Protein AF-A0A8H6DKQ9-F1 (afdb_monomer_lite)

pLDDT: mean 76.01, std 20.6, range [37.44, 98.38]

InterPro domains:
  IPR0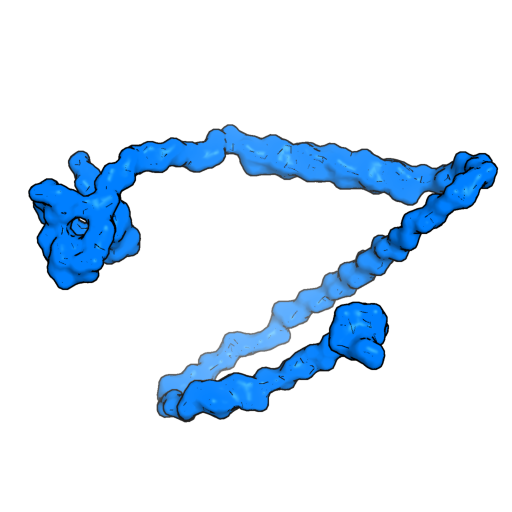01138 Zn(2)Cys(6) fungal-type DNA-binding domain [PF00172] (3-38)
  IPR001138 Zn(2)Cys(6) fungal-type DNA-binding domain [PS00463] (3-31)
  IPR001138 Zn(2)Cys(6) fungal-type DNA-binding domain [PS50048] (3-33)
  IPR001138 Zn(2)Cys(6) fungal-type DNA-binding domain [SM00066] (1-42)
  IPR001138 Zn(2)Cys(6) fungal-type DNA-binding domain [cd00067] (3-33)
  IPR036864 Zn(2)-C6 fungal-type DNA-binding domain superfamily [G3DSA:4.10.240.10] (4-63)
  IPR036864 Zn(2)-C6 fungal-type DNA-binding domain superfamily [SSF57701] (2-36)

Sequence (135 aa):
MASCERCKQRKAKCDRRLPACQRCEKAEVECEYGGRRKPGFPAGHRQMLEDKIEKLESELRAICNTPRTSTSTDQAPPQVTIEVETKSPNDQAIRSMPVGEASPTFERTRRVTERKPPTDLVVSLASLYFRHIHP

Radius of gyration: 28.18 Å; chains: 1; bounding box: 68×58×58 Å

Organism: NCBI:txid78864

Secondary structure (DSSP, 8-state):
-PPPHHHHHTT------SSS-HHHHTTT------------SPTTHHHHHHHHHHHHHHHHHHHHHS-----S-S-PPPP-------------------------HHHHHHT--PPPPPHHHHHHHHHHHHHHT--

Structure (mmCIF, N/CA/C/O backbone):
data_AF-A0A8H6DKQ9-F1
#
_entry.id   AF-A0A8H6DKQ9-F1
#
loop_
_atom_site.group_PDB
_atom_site.id
_atom_site.type_symbol
_atom_site.label_atom_id
_atom_site.label_alt_id
_atom_site.label_comp_id
_atom_site.label_asym_id
_atom_site.label_entity_id
_atom_site.label_seq_id
_atom_site.pdbx_PDB_ins_code
_atom_site.Cartn_x
_atom_site.Cartn_y
_atom_site.Cartn_z
_atom_site.occupancy
_atom_site.B_iso_or_equiv
_atom_site.auth_seq_id
_atom_site.auth_comp_id
_atom_site.auth_asym_id
_atom_site.auth_atom_id
_atom_site.pdbx_PDB_model_num
ATOM 1 N N . MET A 1 1 ? 10.550 15.782 -10.122 1.00 63.94 1 MET A N 1
ATOM 2 C CA . MET A 1 1 ? 10.512 14.842 -11.266 1.00 63.94 1 MET A CA 1
ATOM 3 C C . MET A 1 1 ? 10.706 13.416 -10.757 1.00 63.94 1 MET A C 1
ATOM 5 O O . MET A 1 1 ? 11.663 13.180 -10.026 1.00 63.94 1 MET A O 1
ATOM 9 N N . ALA A 1 2 ? 9.776 12.501 -11.046 1.00 84.81 2 ALA A N 1
ATOM 10 C CA . ALA A 1 2 ? 9.711 11.181 -10.410 1.00 84.81 2 ALA A CA 1
ATOM 11 C C . ALA A 1 2 ? 10.489 10.103 -11.191 1.00 84.81 2 ALA A C 1
ATOM 13 O O . ALA A 1 2 ? 10.486 10.083 -12.417 1.00 84.81 2 ALA A O 1
ATOM 14 N N . SER A 1 3 ? 11.170 9.209 -10.474 1.00 93.00 3 SER A N 1
ATOM 15 C CA . SER A 1 3 ? 11.683 7.944 -11.027 1.00 93.00 3 SER A CA 1
ATOM 16 C C . SER A 1 3 ? 10.538 6.930 -11.163 1.00 93.00 3 SER A C 1
ATOM 18 O O . SER A 1 3 ? 9.567 7.031 -10.413 1.00 93.00 3 SER A O 1
ATOM 20 N N . CYS A 1 4 ? 10.646 5.950 -12.067 1.00 94.31 4 CYS A N 1
ATOM 21 C CA . CYS A 1 4 ? 9.674 4.851 -12.120 1.00 94.31 4 CYS A CA 1
ATOM 22 C C . CYS A 1 4 ? 9.719 4.007 -10.835 1.00 94.31 4 CYS A C 1
ATOM 24 O O . CYS A 1 4 ? 10.710 4.031 -10.093 1.00 94.31 4 CYS A O 1
ATOM 26 N N . GLU A 1 5 ? 8.659 3.248 -10.571 1.00 93.19 5 GLU A N 1
ATOM 27 C CA . GLU A 1 5 ? 8.479 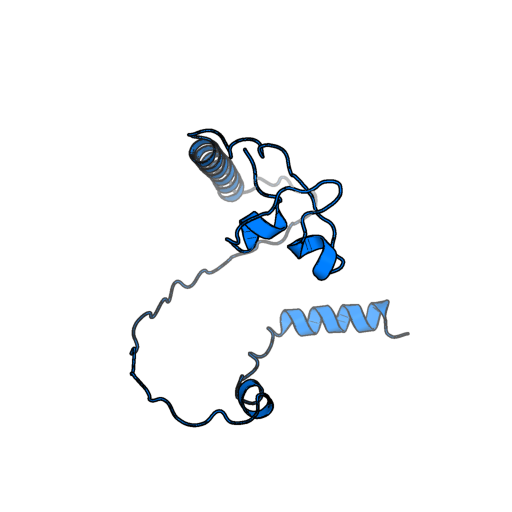2.526 -9.310 1.00 93.19 5 GLU 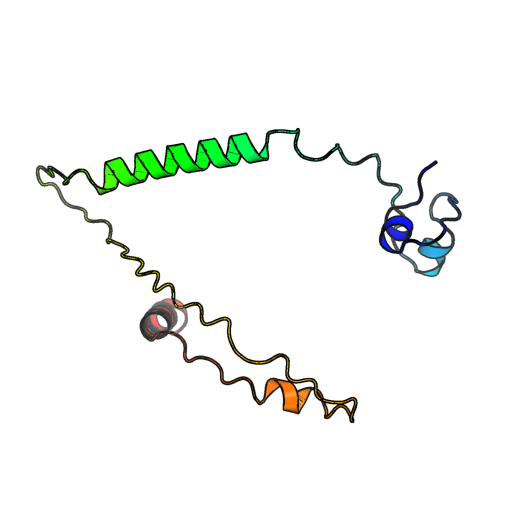A CA 1
ATOM 28 C C . GLU A 1 5 ? 9.573 1.474 -9.078 1.00 93.19 5 GLU A C 1
ATOM 30 O O . GLU A 1 5 ? 10.119 1.356 -7.980 1.00 93.19 5 GLU A O 1
ATOM 35 N N . ARG A 1 6 ? 10.006 0.794 -10.142 1.00 93.62 6 ARG A N 1
ATOM 36 C CA . ARG A 1 6 ? 11.083 -0.201 -10.075 1.00 93.62 6 ARG A CA 1
ATOM 37 C C . ARG A 1 6 ? 12.445 0.416 -9.759 1.00 93.62 6 ARG A C 1
ATOM 39 O O . ARG A 1 6 ? 13.194 -0.120 -8.942 1.00 93.62 6 ARG A O 1
ATOM 46 N N . CYS A 1 7 ? 12.766 1.567 -10.352 1.00 94.75 7 CYS A N 1
ATOM 47 C CA . CYS A 1 7 ? 13.989 2.303 -10.019 1.00 94.75 7 CYS A CA 1
ATOM 48 C C . CYS A 1 7 ? 13.948 2.865 -8.593 1.00 94.75 7 CYS A C 1
ATOM 50 O O . CYS A 1 7 ? 14.981 2.847 -7.925 1.00 94.75 7 CYS A O 1
ATOM 52 N N . LYS A 1 8 ? 12.778 3.312 -8.104 1.00 92.12 8 LYS A N 1
ATOM 53 C CA . LYS A 1 8 ? 12.610 3.722 -6.699 1.00 92.12 8 LYS A CA 1
ATOM 54 C C . LYS A 1 8 ? 12.889 2.560 -5.745 1.00 92.12 8 LYS A C 1
ATOM 56 O O . LYS A 1 8 ? 13.704 2.720 -4.843 1.00 92.12 8 LYS A O 1
ATOM 61 N N . GLN A 1 9 ? 12.274 1.395 -5.970 1.00 91.50 9 GLN A N 1
ATOM 62 C CA . GLN A 1 9 ? 12.472 0.203 -5.133 1.00 91.50 9 GLN A CA 1
ATOM 63 C C . GLN A 1 9 ? 13.939 -0.244 -5.107 1.00 91.50 9 GLN A C 1
ATOM 65 O O . GLN A 1 9 ? 14.475 -0.566 -4.052 1.00 91.50 9 GLN A O 1
ATOM 70 N N . ARG A 1 10 ? 14.618 -0.202 -6.261 1.00 93.38 10 ARG A N 1
ATOM 71 C CA . ARG A 1 10 ? 16.038 -0.569 -6.384 1.00 93.38 10 ARG A CA 1
ATOM 72 C C . ARG A 1 10 ? 17.018 0.538 -5.986 1.00 93.38 10 ARG A C 1
ATOM 74 O O . ARG A 1 10 ? 18.220 0.316 -6.075 1.00 93.38 10 ARG A O 1
ATOM 81 N N . LYS A 1 11 ? 16.533 1.725 -5.599 1.00 92.69 11 LYS A N 1
ATOM 82 C CA . LYS A 1 11 ? 17.356 2.919 -5.325 1.00 92.69 11 LYS A CA 1
ATOM 83 C C . LYS A 1 11 ? 18.348 3.244 -6.459 1.00 92.69 11 LYS A C 1
ATOM 85 O O . LYS A 1 11 ? 19.450 3.722 -6.217 1.00 92.69 11 LYS A O 1
ATOM 90 N N . ALA A 1 12 ? 17.957 2.979 -7.706 1.00 92.69 12 ALA A N 1
ATOM 91 C CA . ALA A 1 12 ? 18.792 3.184 -8.888 1.00 92.69 12 ALA A CA 1
ATOM 92 C C . ALA A 1 12 ? 18.418 4.480 -9.621 1.00 92.69 12 ALA A C 1
ATOM 94 O O . ALA A 1 12 ? 17.262 4.918 -9.597 1.00 92.69 12 ALA A O 1
ATOM 95 N N . LYS A 1 13 ? 19.384 5.071 -10.336 1.00 93.38 13 LYS A N 1
ATOM 96 C CA . LYS A 1 13 ? 19.115 6.201 -11.236 1.00 93.38 13 LYS A CA 1
ATOM 97 C C . LYS A 1 13 ? 18.143 5.756 -12.338 1.00 93.38 13 LYS A C 1
ATOM 99 O O . LYS A 1 13 ? 18.298 4.683 -12.914 1.00 93.38 13 LYS A O 1
ATOM 104 N N . CYS A 1 14 ? 17.122 6.571 -12.594 1.00 95.44 14 CYS A N 1
ATOM 105 C CA . CYS A 1 14 ? 16.125 6.329 -13.634 1.00 95.44 14 CYS A CA 1
ATOM 106 C C . CYS A 1 14 ? 16.360 7.300 -14.792 1.00 95.44 14 CYS A C 1
ATOM 108 O O . CYS A 1 14 ? 16.379 8.509 -14.563 1.00 95.44 14 CYS A O 1
ATOM 110 N N . ASP A 1 15 ? 16.474 6.775 -16.014 1.00 95.25 15 ASP A N 1
ATOM 111 C CA . ASP A 1 15 ? 16.700 7.574 -17.230 1.00 95.25 15 ASP A CA 1
ATOM 112 C C . ASP A 1 15 ? 15.419 8.202 -17.800 1.00 95.25 15 ASP A C 1
ATOM 114 O O . ASP A 1 15 ? 15.480 8.973 -18.750 1.00 95.25 15 ASP A O 1
ATOM 118 N N . ARG A 1 16 ? 14.254 7.893 -17.209 1.00 92.75 16 ARG A N 1
ATOM 119 C CA . ARG A 1 16 ? 12.964 8.574 -17.450 1.00 92.75 16 ARG A CA 1
ATOM 120 C C . ARG A 1 16 ? 12.483 8.634 -18.911 1.00 92.75 16 ARG A C 1
ATOM 122 O O . ARG A 1 16 ? 11.677 9.495 -19.242 1.00 92.75 16 ARG A O 1
ATOM 129 N N . ARG A 1 17 ? 12.949 7.722 -19.767 1.00 92.69 17 ARG A N 1
ATOM 130 C CA . ARG A 1 17 ? 12.448 7.560 -21.140 1.00 92.69 17 ARG A CA 1
ATOM 131 C C . ARG A 1 17 ? 11.032 6.963 -21.132 1.00 92.69 17 ARG A C 1
ATOM 133 O O . ARG A 1 17 ? 10.703 6.195 -20.230 1.00 92.69 17 ARG A O 1
ATOM 140 N N . LEU A 1 18 ? 10.221 7.333 -22.123 1.00 89.12 18 LEU A N 1
ATOM 141 C CA . LEU A 1 18 ? 8.878 6.792 -22.366 1.00 89.12 18 LEU A CA 1
ATOM 142 C C . LEU A 1 18 ? 8.922 5.898 -23.617 1.00 89.12 18 LEU A C 1
ATOM 144 O O . LEU A 1 18 ? 9.628 6.264 -24.558 1.00 89.12 18 LEU A O 1
ATOM 148 N N . PRO A 1 19 ? 8.200 4.762 -23.660 1.00 90.06 19 PRO A N 1
ATOM 149 C CA . PRO A 1 19 ? 7.243 4.253 -22.664 1.00 90.06 19 PRO A CA 1
ATOM 150 C C . PRO A 1 19 ? 7.887 3.583 -21.435 1.00 90.06 19 PRO A C 1
ATOM 152 O O . PRO A 1 19 ? 7.255 3.511 -20.386 1.00 90.06 19 PRO A O 1
ATOM 155 N N . ALA A 1 20 ? 9.149 3.151 -21.526 1.00 95.12 20 ALA A N 1
ATOM 156 C CA . ALA A 1 20 ? 9.888 2.521 -20.431 1.00 95.12 20 ALA A CA 1
ATOM 157 C C . ALA A 1 20 ? 11.296 3.116 -20.276 1.00 95.12 20 ALA A C 1
ATOM 159 O O . ALA A 1 20 ? 11.938 3.513 -21.249 1.00 95.12 20 ALA A O 1
ATOM 160 N N . CYS A 1 21 ? 11.820 3.156 -19.045 1.00 95.94 21 CYS A N 1
ATOM 161 C CA . CYS A 1 21 ? 13.206 3.568 -18.830 1.00 95.94 21 CYS A CA 1
ATOM 162 C C . CYS A 1 21 ? 14.180 2.474 -19.294 1.00 95.94 21 CYS A C 1
ATOM 164 O O . CYS A 1 21 ? 13.876 1.288 -19.180 1.00 95.94 21 CYS A O 1
ATOM 166 N N . GLN A 1 22 ? 15.391 2.857 -19.715 1.00 96.25 22 GLN A N 1
ATOM 167 C CA . GLN A 1 22 ? 16.378 1.941 -20.309 1.00 96.25 22 GLN A CA 1
ATOM 168 C C . GLN A 1 22 ? 16.666 0.699 -19.445 1.00 96.25 22 GLN A C 1
ATOM 170 O O . GLN A 1 22 ? 16.936 -0.385 -19.952 1.00 96.25 22 GLN A O 1
ATOM 175 N N . ARG A 1 23 ? 16.630 0.836 -18.115 1.00 95.12 23 ARG A N 1
ATOM 176 C CA . ARG A 1 23 ? 16.863 -0.284 -17.194 1.00 95.12 23 ARG A CA 1
ATOM 177 C C . ARG A 1 23 ? 15.664 -1.226 -17.069 1.00 95.12 23 ARG A C 1
ATOM 179 O O . ARG A 1 23 ? 15.882 -2.407 -16.822 1.00 95.12 23 ARG A O 1
ATOM 186 N N . CYS A 1 24 ? 14.438 -0.720 -17.196 1.00 96.12 24 CYS A N 1
ATOM 187 C CA . CYS A 1 24 ? 13.242 -1.567 -17.227 1.00 96.12 24 CYS A CA 1
ATOM 188 C C . CYS A 1 24 ? 13.091 -2.237 -18.596 1.00 96.12 24 CYS A C 1
ATOM 190 O O . CYS A 1 24 ? 12.806 -3.424 -18.641 1.00 96.12 24 CYS A O 1
ATOM 192 N N . GLU A 1 25 ? 13.410 -1.519 -19.675 1.00 96.19 25 GLU A N 1
ATOM 193 C CA . GLU A 1 25 ? 13.456 -2.045 -21.043 1.00 96.19 25 GLU A CA 1
ATOM 194 C C . GLU A 1 25 ? 14.461 -3.198 -21.177 1.00 96.19 25 GLU A C 1
ATOM 196 O O . GLU A 1 25 ? 14.086 -4.295 -21.564 1.00 96.19 25 GLU A O 1
ATOM 201 N N . LYS A 1 26 ? 15.714 -3.012 -20.731 1.00 95.75 26 LYS A N 1
ATOM 202 C CA . LYS A 1 26 ? 16.737 -4.082 -20.716 1.00 95.75 26 LYS A CA 1
ATOM 203 C C . LYS A 1 26 ? 16.384 -5.285 -19.846 1.00 95.75 26 LYS A C 1
ATOM 205 O O . LYS A 1 26 ? 17.008 -6.330 -19.974 1.00 95.75 26 LYS A O 1
ATOM 210 N N . ALA A 1 27 ? 15.498 -5.090 -18.878 1.00 94.75 27 ALA A N 1
ATOM 211 C CA . ALA A 1 27 ? 15.048 -6.149 -17.993 1.00 94.75 27 ALA A CA 1
ATOM 212 C C . ALA A 1 27 ? 13.721 -6.761 -18.460 1.00 94.75 27 ALA A C 1
ATOM 214 O O . ALA A 1 27 ? 13.229 -7.630 -17.751 1.00 94.75 27 ALA A O 1
ATOM 215 N N . GLU A 1 28 ? 13.159 -6.294 -19.583 1.00 94.31 28 GLU A N 1
ATOM 216 C CA . GLU A 1 28 ? 11.896 -6.757 -20.173 1.00 94.31 28 GLU A CA 1
ATOM 217 C C . GLU A 1 28 ? 10.752 -6.821 -19.147 1.00 94.31 28 GLU A C 1
ATOM 219 O O . GLU A 1 28 ? 10.002 -7.787 -19.046 1.00 94.31 28 GLU A O 1
ATOM 224 N N . VAL A 1 29 ? 10.646 -5.774 -18.325 1.00 94.31 29 VAL A N 1
ATOM 225 C CA . VAL A 1 29 ? 9.656 -5.665 -17.244 1.00 94.31 29 VAL A CA 1
ATOM 226 C C . VAL A 1 29 ? 8.847 -4.389 -17.359 1.00 94.31 29 VAL A C 1
ATOM 228 O O . VAL A 1 29 ? 9.347 -3.351 -17.797 1.00 94.31 29 VAL A O 1
ATOM 231 N N . GLU A 1 30 ? 7.622 -4.462 -16.847 1.00 93.31 30 GLU A N 1
ATOM 232 C CA . GLU A 1 30 ? 6.695 -3.339 -16.765 1.00 93.31 30 GLU A CA 1
ATOM 233 C C . GLU A 1 30 ? 7.334 -2.121 -16.074 1.00 93.31 30 GLU A C 1
ATOM 235 O O . GLU A 1 30 ? 7.894 -2.212 -14.971 1.00 93.31 30 GLU A O 1
ATOM 240 N N . CYS A 1 31 ? 7.258 -0.964 -16.735 1.00 95.00 31 CYS A N 1
ATOM 241 C CA . CYS A 1 31 ? 7.856 0.282 -16.269 1.00 95.00 31 CYS A CA 1
ATOM 242 C C . CYS A 1 31 ? 6.777 1.276 -15.842 1.00 95.00 31 CYS A C 1
ATOM 244 O O . CYS A 1 31 ? 6.469 2.235 -16.545 1.00 95.00 31 CYS A O 1
ATOM 246 N N . GLU A 1 32 ? 6.256 1.099 -14.633 1.00 93.00 32 GLU A N 1
ATOM 247 C CA . GLU A 1 32 ? 5.211 1.979 -14.120 1.00 93.00 32 GLU A CA 1
ATOM 248 C C . GLU A 1 32 ? 5.790 3.260 -13.496 1.00 93.00 32 GLU A C 1
ATOM 250 O O . GLU A 1 32 ? 6.622 3.235 -12.577 1.00 93.00 32 GLU A O 1
ATOM 255 N N . TYR A 1 33 ? 5.306 4.411 -13.957 1.00 91.62 33 TYR A N 1
ATOM 256 C CA . TYR A 1 33 ? 5.478 5.690 -13.273 1.00 91.62 33 TYR A CA 1
ATOM 257 C C . TYR A 1 33 ? 4.276 5.926 -12.357 1.00 91.62 33 TYR A C 1
ATOM 259 O O . TYR A 1 33 ? 3.346 6.646 -12.705 1.00 91.62 33 TYR A O 1
ATOM 267 N N . GLY A 1 34 ? 4.295 5.304 -11.176 1.00 84.12 34 GLY A N 1
ATOM 268 C CA . GLY A 1 34 ? 3.220 5.462 -10.200 1.00 84.12 34 GLY A CA 1
ATOM 269 C C . GLY A 1 34 ? 3.037 6.924 -9.774 1.00 84.12 34 GLY A C 1
ATOM 270 O O . GLY A 1 34 ? 4.012 7.635 -9.491 1.00 84.12 34 GLY A O 1
ATOM 271 N N . GLY A 1 35 ? 1.776 7.362 -9.694 1.00 77.12 35 GLY A N 1
ATOM 272 C CA . GLY A 1 35 ? 1.405 8.640 -9.086 1.00 77.12 35 GLY A CA 1
ATOM 273 C C . GLY A 1 35 ? 1.837 8.718 -7.618 1.00 77.12 35 GLY A C 1
ATOM 274 O O . GLY A 1 35 ? 2.221 7.716 -7.007 1.00 77.12 35 GLY A O 1
ATOM 275 N N . ARG A 1 36 ? 1.785 9.915 -7.012 1.00 72.50 36 ARG A N 1
ATOM 276 C CA . ARG A 1 36 ? 1.969 10.031 -5.556 1.00 72.50 36 ARG A CA 1
ATOM 277 C C . ARG A 1 36 ? 0.961 9.098 -4.883 1.00 72.50 36 ARG A C 1
ATOM 279 O O . ARG A 1 36 ? -0.242 9.332 -4.969 1.00 72.50 36 ARG A O 1
ATOM 286 N N . ARG A 1 37 ? 1.453 8.049 -4.215 1.00 71.62 37 ARG A N 1
ATOM 287 C CA . ARG A 1 37 ? 0.630 7.267 -3.290 1.00 71.62 37 ARG A CA 1
ATOM 288 C C . ARG A 1 37 ? 0.031 8.261 -2.298 1.00 71.62 37 ARG A C 1
ATOM 290 O O . ARG A 1 37 ? 0.72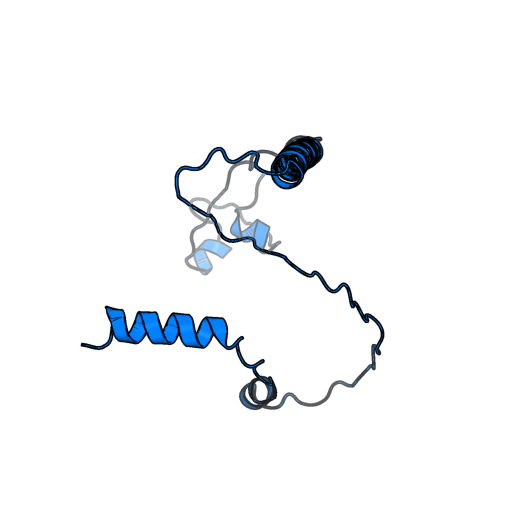8 9.193 -1.879 1.00 71.62 37 ARG A O 1
ATOM 297 N N . LYS A 1 38 ? -1.258 8.099 -1.984 1.00 75.50 38 LYS A N 1
ATOM 298 C CA . LYS A 1 38 ? -1.894 8.909 -0.944 1.00 75.50 38 LYS A CA 1
ATOM 299 C C . LYS A 1 38 ? -0.991 8.836 0.296 1.00 75.50 38 LYS A C 1
ATOM 301 O O . LYS A 1 38 ? -0.512 7.738 0.598 1.00 75.50 38 LYS A O 1
ATOM 306 N N . PRO A 1 39 ? -0.688 9.976 0.946 1.00 77.88 39 PRO A N 1
ATOM 307 C CA . PRO A 1 39 ? -0.017 9.971 2.239 1.00 77.88 39 PRO A CA 1
ATOM 308 C C . PRO A 1 39 ? -0.679 8.919 3.127 1.00 77.88 39 PRO A C 1
ATOM 310 O O . PRO A 1 39 ? -1.881 8.684 2.981 1.00 77.88 39 PRO A O 1
ATOM 313 N N . GLY A 1 40 ? 0.110 8.243 3.964 1.00 80.31 40 GLY A N 1
ATOM 314 C CA . GLY A 1 40 ? -0.398 7.190 4.840 1.00 80.31 40 GLY A CA 1
ATOM 315 C C . GLY A 1 40 ? -1.555 7.663 5.724 1.00 80.31 40 GLY A C 1
ATOM 316 O O . GLY A 1 40 ? -2.013 8.803 5.643 1.00 80.31 40 GLY A O 1
ATOM 317 N N . PHE A 1 41 ? -2.032 6.775 6.590 1.00 83.06 41 PHE A N 1
ATOM 318 C CA . PHE A 1 41 ? -3.113 7.117 7.506 1.00 83.06 41 PHE A CA 1
ATOM 319 C C . PHE A 1 41 ? -2.837 8.434 8.258 1.00 83.06 41 PHE A C 1
ATOM 321 O O . PHE A 1 41 ? -1.684 8.699 8.617 1.00 83.06 41 PHE A O 1
ATOM 328 N N . PRO A 1 42 ? -3.868 9.273 8.468 1.00 85.56 42 PRO A N 1
ATOM 329 C CA . PRO A 1 42 ? -3.700 10.571 9.106 1.00 85.56 42 PRO A CA 1
ATOM 330 C C . PRO A 1 42 ? -3.102 10.423 10.507 1.00 85.56 42 PRO A C 1
ATOM 332 O O . PRO A 1 42 ? -3.289 9.401 11.176 1.00 85.56 42 PRO A O 1
ATOM 335 N N . ALA A 1 43 ? -2.392 11.460 10.960 1.00 84.69 43 ALA A N 1
ATOM 336 C CA . ALA A 1 43 ? -1.924 11.535 12.339 1.00 84.69 43 ALA A CA 1
ATOM 337 C C . ALA A 1 43 ? -3.115 11.301 13.290 1.00 84.69 43 ALA A C 1
ATOM 339 O O . ALA A 1 43 ? -4.172 11.902 13.113 1.00 84.69 43 ALA A O 1
ATOM 340 N N . GLY A 1 44 ? -2.967 10.375 14.241 1.00 90.06 44 GLY A N 1
ATOM 341 C CA . GLY A 1 44 ? -4.041 9.974 15.160 1.00 90.06 44 GLY A CA 1
ATOM 342 C C . GLY A 1 44 ? -4.891 8.777 14.713 1.00 90.06 44 GLY A C 1
ATOM 343 O O . GLY A 1 44 ? -5.617 8.230 15.534 1.00 90.06 44 GLY A O 1
ATOM 344 N N . HIS A 1 45 ? -4.765 8.280 13.473 1.00 93.75 45 HIS A N 1
ATOM 345 C CA . HIS A 1 45 ? -5.497 7.074 13.054 1.00 93.75 45 HIS A CA 1
ATOM 346 C C . HIS A 1 45 ? -5.148 5.850 13.910 1.00 93.75 45 HIS A C 1
ATOM 348 O O . HIS A 1 45 ? -6.024 5.060 14.238 1.00 93.75 45 HIS A O 1
ATOM 354 N N . ARG A 1 46 ? -3.880 5.725 14.323 1.00 94.38 46 ARG A N 1
ATOM 355 C CA . ARG A 1 46 ? -3.449 4.678 15.259 1.00 94.38 46 ARG A CA 1
ATOM 356 C C . ARG A 1 46 ? -4.189 4.783 16.594 1.00 94.38 46 ARG A C 1
ATOM 358 O O . ARG A 1 46 ? -4.739 3.791 17.042 1.00 94.38 46 ARG A O 1
ATOM 365 N N . GLN A 1 47 ? -4.249 5.982 17.166 1.00 96.25 47 GLN A N 1
ATOM 366 C CA . GLN A 1 47 ? -4.913 6.221 18.445 1.00 96.25 47 GLN A CA 1
ATOM 367 C C . GLN A 1 47 ? -6.415 5.931 18.360 1.00 96.25 47 GLN A C 1
ATOM 369 O O . GLN A 1 47 ? -6.955 5.239 19.205 1.00 96.25 47 GLN A O 1
ATOM 374 N N . MET A 1 48 ? -7.074 6.342 17.273 1.00 96.38 48 MET A N 1
ATOM 375 C CA . MET A 1 48 ? -8.478 5.995 17.029 1.00 96.38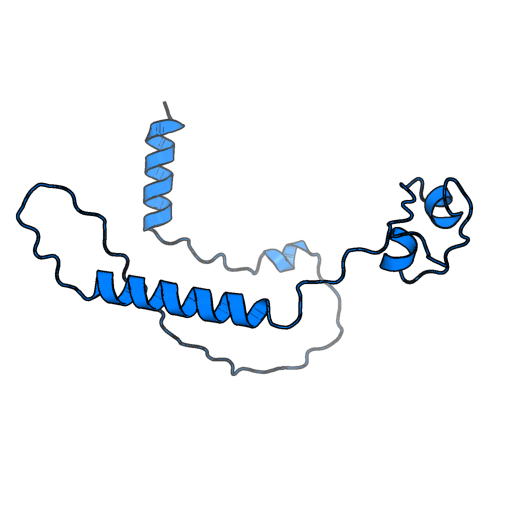 48 MET A CA 1
ATOM 376 C C . MET A 1 48 ? -8.710 4.475 16.995 1.00 96.38 48 MET A C 1
ATOM 378 O O . MET A 1 48 ? -9.746 3.995 17.456 1.00 96.38 48 MET A O 1
ATOM 382 N N . LEU A 1 49 ? -7.778 3.717 16.409 1.00 96.81 49 LEU A N 1
ATOM 383 C CA . LEU A 1 49 ? -7.855 2.257 16.395 1.00 96.81 49 LEU A CA 1
ATOM 384 C C . LEU A 1 49 ? -7.625 1.676 17.793 1.00 96.81 49 LEU A C 1
ATOM 386 O O . LEU A 1 49 ? -8.382 0.797 18.188 1.00 96.81 49 LEU A O 1
ATOM 390 N N . GLU A 1 50 ? -6.641 2.185 18.536 1.00 97.50 50 GLU A N 1
ATOM 391 C CA . GLU A 1 50 ? -6.362 1.805 19.930 1.00 97.50 50 GLU A CA 1
ATOM 392 C C . GLU A 1 50 ? -7.595 2.047 20.824 1.00 97.50 50 GLU A C 1
ATOM 394 O O . GLU A 1 50 ? -8.077 1.110 21.457 1.00 97.50 50 GLU A O 1
ATOM 399 N N . ASP A 1 51 ? -8.200 3.238 20.764 1.00 97.69 51 ASP A N 1
ATOM 400 C CA . ASP A 1 51 ? -9.411 3.594 21.519 1.00 97.69 51 ASP A CA 1
ATOM 401 C C . ASP A 1 51 ? -10.598 2.684 21.167 1.00 97.69 51 ASP A C 1
ATOM 403 O O . ASP A 1 51 ? -11.414 2.310 22.014 1.00 97.69 51 ASP A O 1
ATOM 407 N N . LYS A 1 52 ? -10.739 2.340 19.880 1.00 97.69 52 LYS A N 1
ATOM 408 C CA . LYS A 1 52 ? -11.811 1.454 19.417 1.00 97.69 52 LYS A CA 1
ATOM 409 C C . LYS A 1 52 ? -11.610 0.031 19.928 1.00 97.69 52 LYS A C 1
ATOM 411 O O . LYS A 1 52 ? -12.589 -0.606 20.308 1.00 97.69 52 LYS A O 1
ATOM 416 N N . ILE A 1 53 ? -10.372 -0.458 19.919 1.00 98.38 53 ILE A N 1
ATOM 417 C CA . ILE A 1 53 ? -10.024 -1.773 20.458 1.00 98.38 53 ILE A CA 1
ATOM 418 C C . ILE A 1 53 ? -10.357 -1.812 21.950 1.00 98.38 53 ILE A C 1
ATOM 420 O O . ILE A 1 53 ? -11.100 -2.692 22.372 1.00 98.38 53 ILE A O 1
ATOM 424 N N . GLU A 1 54 ? -9.917 -0.819 22.722 1.00 98.12 54 GLU A N 1
ATOM 425 C CA . GLU A 1 54 ? -10.158 -0.760 24.166 1.00 98.12 54 GLU A CA 1
ATOM 426 C C . GLU A 1 54 ? -11.653 -0.807 24.517 1.00 98.12 54 GLU A C 1
ATOM 428 O O . GLU A 1 54 ? -12.071 -1.590 25.377 1.00 98.12 54 GLU A O 1
ATOM 433 N N . LYS A 1 55 ? -12.478 -0.017 23.815 1.00 97.75 55 LYS A N 1
ATOM 434 C CA . LYS A 1 55 ? -13.938 -0.023 23.998 1.00 97.75 55 LYS A CA 1
ATOM 435 C C . LYS A 1 55 ? -14.534 -1.402 23.750 1.00 97.75 55 LYS A C 1
ATOM 437 O O . LYS A 1 55 ? -15.232 -1.924 24.617 1.00 97.75 55 LYS A O 1
ATOM 442 N N . LEU A 1 56 ? -14.224 -2.001 22.602 1.00 97.62 56 LEU A N 1
ATOM 443 C CA . LEU A 1 56 ? -14.764 -3.308 22.224 1.00 97.62 56 LEU A CA 1
ATOM 444 C C . LEU A 1 56 ? -14.339 -4.396 23.210 1.00 97.62 56 LEU A C 1
ATOM 446 O O . LEU A 1 56 ? -15.150 -5.225 23.613 1.00 97.62 56 LEU A O 1
ATOM 450 N N . GLU A 1 57 ? -13.085 -4.378 23.648 1.00 97.12 57 GLU A N 1
ATOM 451 C CA . GLU A 1 57 ? -12.622 -5.318 24.658 1.00 97.12 57 GLU A CA 1
ATOM 452 C C . GLU A 1 57 ? -13.324 -5.116 26.007 1.00 97.12 57 GLU A C 1
ATOM 454 O O . GLU A 1 57 ? -13.613 -6.092 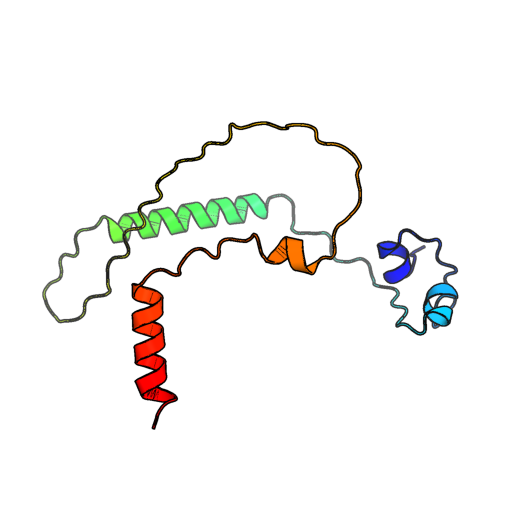26.697 1.00 97.12 57 GLU A O 1
ATOM 459 N N . SER A 1 58 ? -13.621 -3.872 26.399 1.00 95.94 58 SER A N 1
ATOM 460 C CA . SER A 1 58 ? -14.362 -3.592 27.634 1.00 95.94 58 SER A CA 1
ATOM 461 C C . SER A 1 58 ? -15.790 -4.141 27.590 1.00 95.94 58 SER A C 1
ATOM 463 O O . SER A 1 58 ? -16.238 -4.759 28.556 1.00 95.94 58 SER A O 1
ATOM 465 N N . GLU A 1 59 ? -16.467 -3.995 26.449 1.00 95.56 59 GLU A N 1
ATOM 466 C CA . GLU A 1 59 ? -17.821 -4.505 26.227 1.00 95.56 59 GLU A CA 1
ATOM 467 C C . GLU A 1 59 ? -17.839 -6.036 26.272 1.00 95.56 59 GLU A C 1
ATOM 469 O O . GLU A 1 59 ? -18.661 -6.632 26.968 1.00 95.56 59 GLU A O 1
ATOM 474 N N . LEU A 1 60 ? -16.878 -6.684 25.606 1.00 95.06 60 LEU A N 1
ATOM 475 C CA . LEU A 1 60 ? -16.719 -8.137 25.649 1.00 95.06 60 LEU A CA 1
ATOM 476 C C . LEU A 1 60 ? -16.437 -8.639 27.068 1.00 95.06 60 LEU A C 1
ATOM 478 O O . LEU A 1 60 ? -17.054 -9.610 27.505 1.00 95.06 60 LEU A O 1
ATOM 482 N N . ARG A 1 61 ? -15.555 -7.966 27.818 1.00 93.25 61 ARG A N 1
ATOM 483 C CA . ARG A 1 61 ? -15.289 -8.296 29.227 1.00 93.25 61 ARG A CA 1
ATOM 484 C C . ARG A 1 61 ? -16.550 -8.174 30.080 1.00 93.25 61 ARG A C 1
ATOM 486 O O . ARG A 1 61 ? -16.794 -9.045 30.909 1.00 93.25 61 ARG A O 1
ATOM 493 N N . ALA A 1 62 ? -17.364 -7.141 29.868 1.00 90.69 62 ALA A N 1
ATOM 494 C CA . ALA A 1 62 ? -18.619 -6.966 30.593 1.00 90.69 62 ALA A CA 1
ATOM 495 C C . ALA A 1 62 ? -19.607 -8.106 30.302 1.00 90.69 62 ALA A C 1
ATOM 497 O O . ALA A 1 62 ? -20.135 -8.700 31.237 1.00 90.69 62 ALA A O 1
ATOM 498 N N . ILE A 1 63 ? -19.793 -8.473 29.030 1.00 90.31 63 ILE A N 1
ATOM 499 C CA . ILE A 1 63 ? -20.692 -9.566 28.623 1.00 90.31 63 ILE A CA 1
ATOM 500 C C . ILE A 1 63 ? -20.215 -10.916 29.182 1.00 90.31 63 ILE A C 1
ATOM 502 O O . ILE A 1 63 ? -21.019 -11.702 29.682 1.00 90.31 63 ILE A O 1
ATOM 506 N N . CYS A 1 64 ? -18.909 -11.185 29.144 1.00 84.56 64 CYS A N 1
ATOM 507 C CA . CYS A 1 64 ? -18.344 -12.422 29.684 1.00 84.56 64 CYS A CA 1
ATOM 508 C C . CYS A 1 64 ? -18.427 -12.501 31.218 1.00 84.56 64 CYS A C 1
ATOM 510 O O . CYS A 1 64 ? -18.593 -13.594 31.756 1.00 84.56 64 CYS A O 1
ATOM 512 N N . ASN A 1 65 ? -18.333 -11.365 31.918 1.00 77.56 65 ASN A N 1
ATOM 513 C CA . ASN A 1 65 ? -18.384 -11.308 33.381 1.00 77.56 65 ASN A CA 1
ATOM 514 C C . ASN A 1 65 ? -19.812 -11.261 33.943 1.00 77.56 65 ASN A C 1
ATOM 516 O O . ASN A 1 65 ? -19.994 -11.500 35.137 1.00 77.56 65 ASN A O 1
ATOM 520 N N . THR A 1 66 ? -20.832 -10.970 33.128 1.00 73.69 66 THR A N 1
ATOM 521 C CA . THR A 1 66 ? -22.221 -11.143 33.566 1.00 73.69 66 THR A CA 1
ATOM 522 C C . THR A 1 66 ? -22.552 -12.635 33.623 1.00 73.69 66 THR A C 1
ATOM 524 O O . THR A 1 66 ? -22.495 -13.304 32.586 1.00 73.69 66 THR A O 1
ATOM 527 N N . PRO A 1 67 ? -22.907 -13.198 34.795 1.00 60.06 67 PRO A N 1
ATOM 528 C CA . PRO A 1 67 ? -23.431 -14.550 34.839 1.00 60.06 67 PRO A CA 1
ATOM 529 C C . PRO A 1 67 ? -24.700 -14.559 33.995 1.00 60.06 67 PRO A C 1
ATOM 531 O O . PRO A 1 67 ? -25.632 -13.796 34.250 1.00 60.06 67 PRO A O 1
ATOM 534 N N . ARG A 1 68 ? -24.716 -15.402 32.961 1.00 59.56 68 ARG A N 1
ATOM 535 C CA . ARG A 1 68 ? -25.914 -15.683 32.177 1.00 59.56 68 ARG A CA 1
ATOM 536 C C . ARG A 1 68 ? -27.029 -16.067 33.151 1.00 59.56 68 ARG A C 1
ATOM 538 O O . ARG A 1 68 ? -27.064 -17.199 33.622 1.00 59.56 68 ARG A O 1
ATOM 545 N N . THR A 1 69 ? -27.967 -15.168 33.433 1.00 53.66 69 THR A N 1
ATOM 546 C CA . THR A 1 69 ? -29.307 -15.547 33.887 1.00 53.66 69 THR A CA 1
ATOM 547 C C . THR A 1 69 ? -30.045 -16.104 32.677 1.00 53.66 69 THR A C 1
ATOM 549 O O . THR A 1 69 ? -30.960 -15.509 32.118 1.00 53.66 69 THR A O 1
ATOM 552 N N . SER A 1 70 ? -29.588 -17.272 32.232 1.00 54.16 70 SER A N 1
ATOM 553 C CA . SER A 1 70 ? -30.328 -18.148 31.345 1.00 54.16 70 SER A CA 1
ATOM 554 C C . SER A 1 70 ? -31.556 -18.637 32.106 1.00 54.16 70 SER A C 1
ATOM 556 O O . SER A 1 70 ? -31.485 -19.586 32.883 1.00 54.16 70 SER A O 1
ATOM 558 N N . THR A 1 71 ? -32.690 -17.982 31.874 1.00 45.81 71 THR A N 1
ATOM 559 C CA . THR A 1 71 ? -33.939 -18.729 31.765 1.00 45.81 71 THR A CA 1
ATOM 560 C C . THR A 1 71 ? -33.754 -19.693 30.595 1.00 45.81 71 THR A C 1
ATOM 562 O O . THR A 1 71 ? -33.376 -19.301 29.492 1.00 45.81 71 THR A O 1
ATOM 565 N N . SER A 1 72 ? -33.870 -20.983 30.889 1.00 49.59 72 SER A N 1
ATOM 566 C CA . SER A 1 72 ? -33.601 -22.078 29.969 1.00 49.59 72 SER A CA 1
ATOM 567 C C . SER A 1 72 ? -34.431 -21.970 28.693 1.00 49.59 72 SER A C 1
ATOM 569 O O . SER A 1 72 ? -35.652 -22.070 28.738 1.00 49.59 72 SER A O 1
ATOM 571 N N . THR A 1 73 ? -33.766 -21.868 27.547 1.00 45.84 73 THR A N 1
ATOM 572 C CA . THR A 1 73 ? -34.046 -22.718 26.382 1.00 45.84 73 THR A CA 1
ATOM 573 C C . THR A 1 73 ? -32.724 -22.895 25.621 1.00 45.84 73 THR A C 1
ATOM 575 O O . THR A 1 73 ? -32.041 -21.919 25.325 1.00 45.84 73 THR A O 1
ATOM 578 N N . ASP A 1 74 ? -32.333 -24.154 25.428 1.00 50.44 74 ASP A N 1
ATOM 579 C CA . ASP A 1 74 ? -31.126 -24.695 24.785 1.00 50.44 74 ASP A CA 1
ATOM 580 C C . ASP A 1 74 ? -30.387 -23.826 23.743 1.00 50.44 74 ASP A C 1
ATOM 582 O O . ASP A 1 74 ? -30.913 -23.567 22.665 1.00 50.44 74 ASP A O 1
ATOM 586 N N . GLN A 1 75 ? -29.111 -23.502 24.017 1.00 43.47 75 GLN A N 1
ATOM 587 C CA . GLN A 1 75 ? -27.938 -23.826 23.172 1.00 43.47 75 GLN A CA 1
ATOM 588 C C . GLN A 1 75 ? -26.662 -23.147 23.703 1.00 43.47 75 GLN A C 1
ATOM 590 O O . GLN A 1 75 ? -26.564 -21.925 23.814 1.00 43.47 75 GLN A O 1
ATOM 595 N N . ALA A 1 76 ? -25.661 -23.961 24.037 1.00 38.75 76 ALA A N 1
ATOM 596 C CA . ALA A 1 76 ? -24.374 -23.536 24.576 1.00 38.75 76 ALA A CA 1
ATOM 597 C C . ALA A 1 76 ? -23.348 -23.226 23.463 1.00 38.75 76 ALA A C 1
ATOM 599 O O . ALA A 1 76 ? -23.126 -24.076 22.602 1.00 38.75 76 ALA A O 1
ATOM 600 N N . PRO A 1 77 ? -22.639 -22.082 23.511 1.00 44.12 77 PRO A N 1
ATOM 601 C CA . PRO A 1 77 ? -21.348 -21.914 22.851 1.00 44.12 77 PRO A CA 1
ATOM 602 C C . PRO A 1 77 ? -20.186 -22.267 23.810 1.00 44.12 77 PRO A C 1
ATOM 604 O O . PRO A 1 77 ? -20.243 -21.896 24.991 1.00 44.12 77 PRO A O 1
ATOM 607 N N . PRO A 1 78 ? -19.135 -22.968 23.334 1.00 44.78 78 PRO A N 1
ATOM 608 C CA . PRO A 1 78 ? -18.033 -23.451 24.165 1.00 44.78 78 PRO A CA 1
ATOM 609 C C . PRO A 1 78 ? -17.114 -22.311 24.626 1.00 44.78 78 PRO A C 1
ATOM 611 O O . PRO A 1 78 ? -16.742 -21.426 23.857 1.00 44.78 78 PRO A O 1
ATOM 614 N N . GLN A 1 79 ? -16.757 -22.356 25.909 1.00 41.22 79 GLN A N 1
ATOM 615 C CA . GLN A 1 79 ? -15.845 -21.439 26.592 1.00 41.22 79 GLN A CA 1
ATOM 616 C C . GLN A 1 79 ? -14.403 -21.722 26.144 1.00 41.22 79 GLN A C 1
ATOM 618 O O . GLN A 1 79 ? -13.924 -22.845 26.288 1.00 41.22 79 GLN A O 1
ATOM 623 N N . VAL A 1 80 ? -13.711 -20.711 25.617 1.00 39.97 80 VAL A N 1
ATOM 624 C CA . VAL A 1 80 ? -12.278 -20.771 25.294 1.00 39.97 80 VAL A CA 1
ATOM 625 C C . VAL A 1 80 ? -11.517 -20.058 26.410 1.00 39.97 80 VAL A C 1
ATOM 627 O O . VAL A 1 80 ? -11.482 -18.832 26.461 1.00 39.97 80 VAL A O 1
ATOM 630 N N . THR A 1 81 ? -10.914 -20.819 27.320 1.00 38.41 81 THR A N 1
ATOM 631 C CA . THR A 1 81 ? -9.936 -20.313 28.291 1.00 38.41 81 THR A CA 1
ATOM 632 C C . THR A 1 81 ? -8.554 -20.349 27.650 1.00 38.41 81 THR A C 1
ATOM 634 O O . THR A 1 81 ? -7.996 -21.424 27.437 1.00 38.41 81 THR A O 1
ATOM 637 N N . ILE A 1 82 ? -8.004 -19.183 27.306 1.00 51.81 82 ILE A N 1
ATOM 638 C CA . ILE A 1 82 ? -6.612 -19.066 26.861 1.00 51.81 82 ILE A CA 1
ATOM 639 C C . ILE A 1 82 ? -5.757 -18.775 28.095 1.00 51.81 82 ILE A C 1
ATOM 641 O O . ILE A 1 82 ? -5.715 -17.646 28.581 1.00 51.81 82 ILE A O 1
ATOM 645 N N . GLU A 1 83 ? -5.067 -19.798 28.593 1.00 40.09 83 GLU A N 1
ATOM 646 C CA . GLU A 1 83 ? -3.954 -19.636 29.526 1.00 40.09 83 GLU A CA 1
ATOM 647 C C . GLU A 1 83 ? -2.740 -19.128 28.736 1.00 40.09 83 GLU A C 1
ATOM 649 O O . GLU A 1 83 ? -2.038 -19.882 28.063 1.00 40.09 83 GLU A O 1
ATOM 654 N N . VAL A 1 84 ? -2.509 -17.813 28.762 1.00 46.34 84 VAL A N 1
ATOM 655 C CA . VAL A 1 84 ? -1.258 -17.231 28.264 1.00 46.34 84 VAL A CA 1
ATOM 656 C C . VAL A 1 84 ? -0.233 -17.336 29.383 1.00 46.34 84 VAL A C 1
ATOM 658 O O . VAL A 1 84 ? -0.087 -16.438 30.210 1.00 46.34 84 VAL A O 1
ATOM 661 N N . GLU A 1 85 ? 0.484 -18.456 29.417 1.00 40.06 85 GLU A N 1
ATOM 662 C CA . GLU A 1 85 ? 1.649 -18.602 30.277 1.00 40.06 85 GLU A CA 1
ATOM 663 C C . GLU A 1 85 ? 2.793 -17.763 29.696 1.00 40.06 85 GLU A C 1
ATOM 665 O O . GLU A 1 85 ? 3.559 -18.172 28.820 1.00 40.06 85 GLU A O 1
ATOM 670 N N . THR A 1 86 ? 2.869 -16.525 30.182 1.00 50.78 86 THR A N 1
ATOM 671 C CA . THR A 1 86 ? 3.978 -15.597 29.990 1.00 50.78 86 THR A CA 1
ATOM 672 C C . THR A 1 86 ? 5.224 -16.160 30.660 1.00 50.78 86 THR A C 1
ATOM 674 O O . THR A 1 86 ? 5.579 -15.799 31.780 1.00 50.78 86 THR A O 1
ATOM 677 N N . LYS A 1 87 ? 5.921 -17.050 29.965 1.00 41.69 87 LYS A N 1
ATOM 678 C CA . LYS A 1 87 ? 7.320 -17.350 30.250 1.00 41.69 87 LYS A CA 1
ATOM 679 C C . LYS A 1 87 ? 8.101 -16.949 29.019 1.00 41.69 87 LYS A C 1
ATOM 681 O O . LYS A 1 87 ? 8.260 -17.716 28.078 1.00 41.69 87 LYS A O 1
ATOM 686 N N . SER A 1 88 ? 8.525 -15.692 29.037 1.00 47.00 88 SER A N 1
ATOM 687 C CA . SER A 1 88 ? 9.669 -15.217 28.275 1.00 47.00 88 SER A CA 1
ATOM 688 C C . SER A 1 88 ? 10.914 -15.522 29.103 1.00 47.00 88 SER A C 1
ATOM 690 O O . SER A 1 88 ? 11.087 -14.920 30.162 1.00 47.00 88 SER A O 1
ATOM 692 N N . PRO A 1 89 ? 11.793 -16.429 28.657 1.00 46.50 89 PRO A N 1
ATOM 693 C CA . PRO A 1 89 ? 13.191 -16.398 29.017 1.00 46.50 89 PRO A CA 1
ATOM 694 C C . PRO A 1 89 ? 13.942 -15.896 27.786 1.00 46.50 89 PRO A C 1
ATOM 696 O O . PRO A 1 89 ? 14.520 -16.658 27.014 1.00 46.50 89 PRO A O 1
ATOM 699 N N . ASN A 1 90 ? 13.912 -14.579 27.593 1.00 53.00 90 ASN A N 1
ATOM 700 C CA . ASN A 1 90 ? 15.040 -13.916 26.967 1.00 53.00 90 ASN A CA 1
ATOM 701 C C . ASN A 1 90 ? 16.156 -13.867 28.009 1.00 53.00 90 ASN A C 1
ATOM 703 O O . ASN A 1 90 ? 16.231 -12.908 28.764 1.00 53.00 90 ASN A O 1
ATOM 707 N N . ASP A 1 91 ? 16.961 -14.922 28.074 1.00 50.88 91 ASP A N 1
ATOM 708 C CA . ASP A 1 91 ? 18.358 -14.820 28.481 1.00 50.88 91 ASP A CA 1
ATOM 709 C C . ASP A 1 91 ? 19.073 -16.111 28.079 1.00 50.88 91 ASP A C 1
ATOM 711 O O . ASP A 1 91 ? 18.985 -17.124 28.772 1.00 50.88 91 ASP A O 1
ATOM 715 N N . GLN A 1 92 ? 19.714 -16.109 26.906 1.00 43.97 92 GLN A N 1
ATOM 716 C CA . GLN A 1 92 ? 20.957 -16.854 26.711 1.00 43.97 92 GLN A CA 1
ATOM 717 C C . GLN A 1 92 ? 21.645 -16.473 25.397 1.00 43.97 92 GLN A C 1
ATOM 719 O O . GLN A 1 92 ? 21.305 -16.922 24.307 1.00 43.97 92 GLN A O 1
ATOM 724 N N . ALA A 1 93 ? 22.704 -15.687 25.585 1.00 37.44 93 ALA A N 1
ATOM 725 C CA . ALA A 1 93 ? 23.969 -15.810 24.880 1.00 37.44 93 ALA A CA 1
ATOM 726 C C . ALA A 1 93 ? 23.960 -15.524 23.368 1.00 37.44 93 ALA A C 1
ATOM 728 O O . ALA A 1 93 ? 23.947 -16.423 22.526 1.00 37.44 93 ALA A O 1
ATOM 729 N N . ILE A 1 94 ? 24.202 -14.252 23.035 1.00 48.62 94 ILE A N 1
ATOM 730 C CA . ILE A 1 94 ? 25.008 -13.904 21.859 1.00 48.62 94 ILE A CA 1
ATOM 731 C C . ILE A 1 94 ? 26.401 -14.517 22.083 1.00 48.62 94 ILE A C 1
ATOM 733 O O . ILE A 1 94 ? 27.294 -13.900 22.657 1.00 48.62 94 ILE A O 1
ATOM 737 N N . ARG A 1 95 ? 26.569 -15.782 21.693 1.00 51.59 95 ARG A N 1
ATOM 738 C CA . ARG A 1 95 ? 27.877 -16.407 21.508 1.00 51.59 95 ARG A CA 1
ATOM 739 C C . ARG A 1 95 ? 28.270 -16.205 20.055 1.00 51.59 95 ARG A C 1
ATOM 741 O O . ARG A 1 95 ? 27.728 -16.839 19.155 1.00 51.59 95 ARG A O 1
ATOM 748 N N . SER A 1 96 ? 29.209 -15.295 19.848 1.00 47.66 96 SER A N 1
ATOM 749 C CA . SER A 1 96 ? 29.958 -15.124 18.610 1.00 47.66 96 SER A CA 1
ATOM 750 C C . SER A 1 96 ? 30.536 -16.477 18.183 1.00 47.66 96 SER A C 1
ATOM 752 O O . SER A 1 96 ? 31.293 -17.084 18.939 1.00 47.66 96 SER A O 1
ATOM 754 N N . MET A 1 97 ? 30.195 -16.949 16.985 1.00 43.50 97 MET A N 1
ATOM 755 C CA . MET A 1 97 ? 30.862 -18.089 16.351 1.00 43.50 97 MET A CA 1
ATOM 756 C C . MET A 1 97 ? 31.179 -17.773 14.882 1.00 43.50 97 MET A C 1
ATOM 758 O O . MET A 1 97 ? 30.514 -16.928 14.279 1.00 43.50 97 MET A O 1
ATOM 762 N N . PRO A 1 98 ? 32.264 -18.367 14.356 1.00 46.78 98 PRO A N 1
ATOM 763 C CA . PRO A 1 98 ? 33.128 -17.759 13.363 1.00 46.78 98 PRO A CA 1
ATOM 764 C C . PRO A 1 98 ? 32.694 -18.085 11.934 1.00 46.78 98 PRO A C 1
ATOM 766 O O . PRO A 1 98 ? 31.912 -18.996 11.672 1.00 46.78 98 PRO A O 1
ATOM 769 N N . VAL A 1 99 ? 33.256 -17.318 11.006 1.00 48.03 99 VAL A N 1
ATOM 770 C CA . VAL A 1 99 ? 33.218 -17.570 9.566 1.00 48.03 99 VAL A CA 1
ATOM 771 C C . VAL A 1 99 ? 33.902 -18.914 9.292 1.00 48.03 99 VAL A C 1
ATOM 773 O O . VAL A 1 99 ? 35.099 -19.047 9.529 1.00 48.03 99 VAL A O 1
ATOM 776 N N . GLY A 1 100 ? 33.148 -19.903 8.812 1.00 49.69 100 GLY A N 1
ATOM 777 C CA . GLY A 1 100 ? 33.681 -21.213 8.444 1.00 49.69 100 GLY A CA 1
ATOM 778 C C . GLY A 1 100 ? 32.651 -22.067 7.710 1.00 49.69 100 GLY A C 1
ATOM 779 O O . GLY A 1 100 ? 31.719 -22.565 8.328 1.00 49.69 100 GLY A O 1
ATOM 780 N N . GLU A 1 101 ? 32.831 -22.155 6.390 1.00 44.84 101 GLU A N 1
ATOM 781 C CA . GLU A 1 101 ? 32.373 -23.190 5.446 1.00 44.84 101 GLU A CA 1
ATOM 782 C C . GLU A 1 101 ? 30.914 -23.675 5.551 1.00 44.84 101 GLU A C 1
ATOM 784 O O . GLU A 1 101 ? 30.523 -24.487 6.386 1.00 44.84 101 GLU A O 1
ATOM 789 N N . ALA A 1 102 ? 30.085 -23.188 4.624 1.00 46.78 102 ALA A N 1
ATOM 790 C CA . ALA A 1 102 ? 28.687 -23.576 4.505 1.00 46.78 102 ALA A CA 1
ATOM 791 C C . ALA A 1 102 ? 28.539 -25.029 4.011 1.00 46.78 102 ALA A C 1
ATOM 793 O O . ALA A 1 102 ? 28.741 -25.318 2.832 1.00 46.78 102 ALA A O 1
ATOM 794 N N . SER A 1 103 ? 28.115 -25.926 4.904 1.00 51.78 103 SER A N 1
ATOM 795 C CA . SER A 1 103 ? 27.547 -27.235 4.555 1.00 51.78 103 SER A CA 1
ATOM 796 C C . SER A 1 103 ? 26.289 -27.087 3.673 1.00 51.78 103 SER A C 1
ATOM 798 O O . SER A 1 103 ? 25.587 -26.070 3.770 1.00 51.78 103 SER A O 1
ATOM 800 N N . PRO A 1 104 ? 25.962 -28.082 2.824 1.00 64.56 104 PRO A N 1
ATOM 801 C CA . PRO A 1 104 ? 24.802 -28.041 1.932 1.00 64.56 104 PRO A CA 1
ATOM 802 C C . PRO A 1 104 ? 23.494 -27.782 2.696 1.00 64.56 104 PRO A C 1
ATOM 804 O O . PRO A 1 104 ? 23.258 -28.323 3.778 1.00 64.56 104 PRO A O 1
ATOM 807 N N . THR A 1 105 ? 22.607 -26.973 2.107 1.00 61.62 105 THR A N 1
ATOM 808 C CA . THR A 1 105 ? 21.322 -26.513 2.680 1.00 61.62 105 THR A CA 1
ATOM 809 C C . THR A 1 105 ? 20.439 -27.633 3.242 1.00 61.62 105 THR A C 1
ATOM 811 O O . THR A 1 105 ? 19.645 -27.383 4.148 1.00 61.62 105 THR A O 1
ATOM 814 N N . PHE A 1 106 ? 20.614 -28.866 2.761 1.00 57.62 106 PHE A N 1
ATOM 815 C CA . PHE A 1 106 ? 19.903 -30.063 3.209 1.00 57.62 106 PHE A CA 1
ATOM 816 C C . PHE A 1 106 ? 20.180 -30.449 4.675 1.00 57.62 106 PHE A C 1
ATOM 818 O O . PHE A 1 106 ? 19.273 -30.859 5.396 1.00 57.62 106 PHE A O 1
ATOM 825 N N . GLU A 1 107 ? 21.407 -30.277 5.172 1.00 57.84 107 GLU A N 1
ATOM 826 C CA . GLU A 1 107 ? 21.733 -30.615 6.569 1.00 57.84 107 GLU A CA 1
ATOM 827 C C . GLU A 1 107 ? 21.212 -29.575 7.563 1.00 57.84 107 GLU A C 1
ATOM 829 O O . GLU A 1 107 ? 21.008 -29.876 8.743 1.00 57.84 107 GLU A O 1
ATOM 834 N N . ARG A 1 108 ? 20.937 -28.359 7.076 1.00 55.03 108 ARG A N 1
ATOM 835 C CA . ARG A 1 108 ? 20.415 -27.253 7.880 1.00 55.03 108 ARG A CA 1
ATOM 836 C C . ARG A 1 108 ? 18.936 -27.435 8.225 1.00 55.03 108 ARG A C 1
ATOM 838 O O . ARG A 1 108 ? 18.539 -27.090 9.333 1.00 55.03 108 ARG A O 1
ATOM 845 N N . THR A 1 109 ? 18.133 -28.001 7.324 1.00 61.47 109 THR A N 1
ATOM 846 C CA . THR A 1 109 ? 16.718 -28.319 7.595 1.00 61.47 109 THR A CA 1
ATOM 847 C C . THR A 1 109 ? 16.549 -29.617 8.383 1.00 61.47 109 THR A C 1
ATOM 849 O O . THR A 1 109 ? 15.605 -29.731 9.156 1.00 61.47 109 THR A O 1
ATOM 852 N N . ARG A 1 110 ? 17.499 -30.560 8.291 1.00 61.31 110 ARG A N 1
ATOM 853 C CA . ARG A 1 110 ? 17.458 -31.848 9.012 1.00 61.31 110 ARG A CA 1
ATOM 854 C C . ARG A 1 110 ? 17.493 -31.723 10.545 1.00 61.31 110 ARG A C 1
ATOM 856 O O . ARG A 1 110 ? 17.063 -32.639 11.238 1.00 61.31 110 ARG A O 1
ATOM 863 N N . ARG A 1 111 ? 18.017 -30.620 11.091 1.00 58.09 111 ARG A N 1
ATOM 864 C CA . ARG A 1 111 ? 18.133 -30.395 12.549 1.00 58.09 111 ARG A CA 1
ATOM 865 C C . ARG A 1 111 ? 16.946 -29.652 13.164 1.00 58.09 111 ARG A C 1
ATOM 867 O O . ARG A 1 111 ? 16.965 -29.386 14.364 1.00 58.09 111 ARG A O 1
ATOM 874 N N . VAL A 1 112 ? 15.931 -29.308 12.373 1.00 66.50 112 VAL A N 1
ATOM 875 C CA . VAL A 1 112 ? 14.688 -28.751 12.908 1.00 66.50 112 VAL A CA 1
ATOM 876 C C . VAL A 1 112 ? 13.902 -29.910 13.506 1.00 66.50 112 VAL A C 1
ATOM 878 O O . VAL A 1 112 ? 13.341 -30.731 12.789 1.00 66.50 112 VAL A O 1
ATOM 881 N N . THR A 1 113 ? 13.894 -30.008 14.833 1.00 67.50 113 THR A N 1
ATOM 882 C CA . THR A 1 113 ? 12.951 -30.878 15.528 1.00 67.50 113 THR A CA 1
ATOM 883 C C . THR A 1 113 ? 11.558 -30.300 15.306 1.00 67.50 113 THR A C 1
ATOM 885 O O . THR A 1 113 ? 11.187 -29.282 15.892 1.00 67.50 113 THR A O 1
ATOM 888 N N . GLU A 1 114 ? 10.796 -30.901 14.394 1.00 72.06 114 GLU A N 1
ATOM 889 C CA . GLU A 1 114 ? 9.398 -30.534 14.204 1.00 72.06 114 GLU A CA 1
ATOM 890 C C . GLU A 1 114 ? 8.677 -30.725 15.538 1.00 72.06 114 GLU A C 1
ATOM 892 O O . GLU A 1 114 ? 8.658 -31.817 16.116 1.00 72.06 114 GLU A O 1
ATOM 897 N N . ARG A 1 115 ? 8.130 -29.635 16.084 1.00 79.81 115 ARG A N 1
ATOM 898 C CA . ARG A 1 115 ? 7.292 -29.735 17.274 1.00 79.81 115 ARG A CA 1
ATOM 899 C C . ARG A 1 115 ? 6.095 -30.597 16.903 1.00 79.81 115 ARG A C 1
ATOM 901 O O . ARG A 1 115 ? 5.387 -30.281 15.948 1.00 79.81 115 ARG A O 1
ATOM 908 N N . LYS A 1 116 ? 5.877 -31.677 17.655 1.00 81.81 116 LYS A N 1
ATOM 909 C CA . LYS A 1 116 ? 4.721 -32.548 17.450 1.00 81.81 116 LYS A CA 1
ATOM 910 C C . LYS A 1 116 ? 3.448 -31.688 17.519 1.00 81.81 116 LYS A C 1
ATOM 912 O O . LYS A 1 116 ? 3.310 -30.930 18.485 1.00 81.81 116 LYS A O 1
ATOM 917 N N . PRO A 1 117 ? 2.551 -31.761 16.519 1.00 84.12 117 PRO A N 1
ATOM 918 C CA . PRO A 1 117 ? 1.307 -31.007 16.561 1.00 84.12 117 PRO A CA 1
ATOM 919 C C . PRO A 1 117 ? 0.477 -31.434 17.781 1.00 84.12 117 PRO A C 1
ATOM 921 O O . PRO A 1 117 ? 0.568 -32.593 18.206 1.00 84.12 117 PRO A O 1
ATOM 924 N N . PRO A 1 118 ? -0.332 -30.526 18.352 1.00 88.56 118 PRO A N 1
ATOM 925 C CA . PRO A 1 118 ? -1.234 -30.875 19.442 1.00 88.56 118 PRO A CA 1
ATOM 926 C C . PRO A 1 118 ? -2.191 -31.990 19.001 1.00 88.56 118 PRO A C 1
ATOM 928 O O . PRO A 1 118 ? -2.688 -31.998 17.870 1.00 88.56 118 PRO A O 1
ATOM 931 N N . THR A 1 119 ? -2.433 -32.948 19.897 1.00 88.50 119 THR A N 1
ATOM 932 C CA . THR A 1 119 ? -3.188 -34.177 19.606 1.00 88.50 119 THR A CA 1
ATOM 933 C C . THR A 1 119 ? -4.607 -33.891 19.139 1.00 88.50 119 THR A C 1
ATOM 935 O O . THR A 1 119 ? -5.080 -34.550 18.218 1.00 88.50 119 THR A O 1
ATOM 938 N N . ASP A 1 120 ? -5.244 -32.861 19.690 1.00 90.62 120 ASP A N 1
ATOM 939 C CA . ASP A 1 120 ? -6.623 -32.495 19.358 1.00 90.62 120 ASP A CA 1
ATOM 940 C C . ASP A 1 120 ? -6.765 -32.064 17.894 1.00 90.62 120 ASP A C 1
ATOM 942 O O . ASP A 1 120 ? -7.737 -32.423 17.226 1.00 90.62 120 ASP A O 1
ATOM 946 N N . LEU A 1 121 ? -5.756 -31.366 17.355 1.00 92.00 121 LEU A N 1
ATOM 947 C CA . LEU A 1 121 ? -5.734 -30.991 15.940 1.00 92.00 121 LEU A CA 1
ATOM 948 C C . LEU A 1 121 ? -5.584 -32.219 15.042 1.00 92.00 121 LEU A C 1
ATOM 950 O O . LEU A 1 121 ? -6.274 -32.317 14.032 1.00 92.00 121 LEU A O 1
ATOM 954 N N . VAL A 1 122 ? -4.722 -33.169 15.415 1.00 93.12 122 VAL A N 1
ATOM 955 C CA . VAL A 1 122 ? -4.528 -34.408 14.646 1.00 93.12 122 VAL A CA 1
ATOM 956 C C . VAL A 1 122 ? -5.802 -35.252 14.645 1.00 93.12 122 VAL A C 1
ATOM 958 O O . VAL A 1 122 ? -6.203 -35.737 13.592 1.00 93.12 122 VAL A O 1
ATOM 961 N N . VAL A 1 123 ? -6.469 -35.392 15.794 1.00 93.00 123 VAL A N 1
ATOM 962 C CA . VAL A 1 123 ? -7.714 -36.167 15.926 1.00 93.00 123 VAL A CA 1
ATOM 963 C C . VAL A 1 123 ? -8.857 -35.525 15.138 1.00 93.00 123 VAL A C 1
ATOM 965 O O . VAL A 1 123 ? -9.572 -36.222 14.416 1.00 93.00 123 VAL A O 1
ATOM 968 N N . SER A 1 124 ? -9.007 -34.201 15.229 1.00 94.44 124 SER A N 1
ATOM 969 C CA . SER A 1 124 ? -10.019 -33.452 14.477 1.00 94.44 124 SER A CA 1
ATOM 970 C C . SER A 1 124 ? -9.802 -33.574 12.965 1.00 94.44 124 SER A C 1
ATOM 972 O O . SER A 1 124 ? -10.717 -33.953 12.231 1.00 94.44 124 SER A O 1
ATOM 974 N N . LEU A 1 125 ? -8.569 -33.349 12.497 1.00 94.00 125 LEU A N 1
ATOM 975 C CA . LEU A 1 125 ? -8.225 -33.464 11.078 1.00 94.00 125 LEU A CA 1
ATOM 976 C C . LEU A 1 125 ? -8.372 -34.893 10.554 1.00 94.00 125 LEU A C 1
ATOM 978 O O . LEU A 1 125 ? -8.908 -35.078 9.465 1.00 94.00 125 LEU A O 1
ATOM 982 N N . ALA A 1 126 ? -7.955 -35.902 11.323 1.00 93.62 126 ALA A N 1
ATOM 983 C CA . ALA A 1 126 ? -8.147 -37.301 10.953 1.00 93.62 126 ALA A CA 1
ATOM 984 C C . ALA A 1 126 ? -9.640 -37.634 10.821 1.00 93.62 126 ALA A C 1
ATOM 986 O O . ALA A 1 126 ? -10.055 -38.228 9.830 1.00 93.62 126 ALA A O 1
ATOM 987 N N . SER A 1 127 ? -10.463 -37.182 11.770 1.00 92.56 127 SER A N 1
ATOM 988 C CA . SER A 1 127 ? -11.914 -37.395 11.735 1.00 92.56 127 SER A CA 1
ATOM 989 C C . SER A 1 127 ? -12.560 -36.751 10.504 1.00 92.56 127 SER A C 1
ATOM 991 O O . SER A 1 127 ? -13.384 -37.378 9.844 1.00 92.56 127 SER A O 1
ATOM 993 N N . LEU A 1 128 ? -12.163 -35.522 10.152 1.00 94.19 128 LEU A N 1
ATOM 994 C CA . LEU A 1 128 ? -12.635 -34.841 8.940 1.00 94.19 128 LEU A CA 1
ATOM 995 C C . LEU A 1 128 ? -12.174 -35.552 7.662 1.00 94.19 128 LEU A C 1
ATOM 997 O O . LEU A 1 128 ? -12.963 -35.700 6.730 1.00 94.19 128 LEU A O 1
ATOM 1001 N N . TYR A 1 129 ? -10.927 -36.024 7.627 1.00 94.31 129 TYR A N 1
ATOM 1002 C CA . TYR A 1 129 ? -10.381 -36.781 6.503 1.00 94.31 129 TYR A CA 1
ATOM 1003 C C . TYR A 1 129 ? -11.175 -38.069 6.257 1.00 94.31 129 TYR A C 1
ATOM 1005 O O . TYR A 1 129 ? -11.642 -38.296 5.142 1.00 94.31 129 TYR A O 1
ATOM 1013 N N . PHE A 1 130 ? -11.412 -38.874 7.296 1.00 93.44 130 PHE A N 1
ATOM 1014 C CA . PHE A 1 130 ? -12.194 -40.108 7.162 1.00 93.44 130 PHE A CA 1
ATOM 1015 C C . PHE A 1 130 ? -13.674 -39.857 6.858 1.00 93.44 130 PHE A C 1
ATOM 1017 O O . PHE A 1 130 ? -14.318 -40.702 6.255 1.00 93.44 130 PHE A O 1
ATOM 1024 N N . ARG A 1 131 ? -14.219 -38.700 7.246 1.00 88.44 131 ARG A N 1
ATOM 1025 C CA . ARG A 1 131 ? -15.616 -38.342 6.971 1.00 88.44 131 ARG A CA 1
ATOM 1026 C C . ARG A 1 131 ? -15.851 -37.831 5.546 1.00 88.44 131 ARG A C 1
ATOM 1028 O O . ARG A 1 131 ? -16.971 -37.932 5.051 1.00 88.44 131 ARG A O 1
ATOM 1035 N N . HIS A 1 132 ? -14.850 -37.206 4.925 1.00 89.69 132 HIS A N 1
ATOM 1036 C CA . HIS A 1 132 ? -15.055 -36.423 3.698 1.00 89.69 132 HIS A CA 1
ATOM 1037 C C . HIS A 1 132 ? -14.112 -36.751 2.541 1.00 89.69 132 HIS A C 1
ATOM 1039 O O . HIS A 1 132 ? -14.379 -36.325 1.421 1.00 89.69 132 HIS A O 1
ATOM 1045 N N . ILE A 1 133 ? -13.013 -37.457 2.794 1.00 88.25 133 ILE A N 1
ATOM 1046 C CA . ILE A 1 133 ? -11.965 -37.710 1.795 1.00 88.25 133 ILE A CA 1
ATOM 1047 C C . ILE A 1 133 ? -11.708 -39.212 1.639 1.00 88.25 133 ILE A C 1
ATOM 1049 O O . ILE A 1 133 ? -11.367 -39.658 0.545 1.00 88.25 133 ILE A O 1
ATOM 1053 N N . HIS A 1 134 ? -11.921 -40.001 2.693 1.00 67.12 134 HIS A N 1
ATOM 1054 C CA . HIS A 1 134 ? -11.951 -41.455 2.592 1.00 67.12 134 HIS A CA 1
ATOM 1055 C C . HIS A 1 134 ? -13.388 -41.935 2.303 1.00 67.12 134 HIS A C 1
ATOM 1057 O O . HIS A 1 134 ? -14.291 -41.528 3.035 1.00 67.12 134 HIS A O 1
ATOM 1063 N N . PRO A 1 135 ? -13.623 -42.746 1.254 1.00 62.88 135 PRO A N 1
ATOM 1064 C CA . PRO A 1 135 ? -14.918 -43.384 1.016 1.00 62.88 135 PRO A CA 1
ATOM 1065 C C . PRO A 1 135 ? -15.234 -44.464 2.057 1.00 62.88 135 PRO A C 1
ATOM 1067 O O . PRO A 1 135 ? -14.275 -45.035 2.637 1.00 62.88 135 PRO A O 1
#

Foldseek 3Di:
DDAWPVCVVVVHDFPPDPPATPVCVVVVHDTHPDDPDPPPDDPCPVVVVVVVVVVVVVVVVVVVPPDPPDPDDDDDDDDDDDPPPPDDPPDDDPDDDDDDDDDDPVVVVVPPPPDDPPPVVVVVVVVCCCVPVND